Protein AF-A0A7V9H4K3-F1 (afdb_monomer_lite)

Foldseek 3Di:
DPPDPCPPVFDWDWDWDQVCVVDVPDPDDRPDIDTDTHTPVVDDPPDDD

Sequence (49 aa):
AYGLSGQPERVLYKVGFRQGALWPDYEGPAEETLYADVYEHWLEPGGEE

pLDDT: mean 80.27, std 13.0, range [45.94, 93.19]

Secondary structure (DSSP, 8-state):
-------S---EEEEEEEHHHH-TT--S-TT-EEEEEEEGGG-------

Structure (mmCIF, N/CA/C/O backbone):
data_AF-A0A7V9H4K3-F1
#
_entry.id   AF-A0A7V9H4K3-F1
#
loop_
_atom_site.group_PDB
_atom_site.id
_atom_site.type_symbol
_atom_site.label_atom_id
_atom_site.label_alt_id
_atom_site.label_comp_id
_atom_site.label_asym_id
_atom_site.label_entity_id
_atom_site.label_seq_id
_atom_site.pdbx_PDB_ins_code
_atom_site.Cartn_x
_atom_site.Cartn_y
_atom_site.Cartn_z
_atom_site.occupancy
_atom_site.B_iso_or_equiv
_atom_site.auth_seq_id
_atom_site.auth_comp_id
_atom_site.auth_asym_id
_atom_site.auth_atom_id
_atom_site.pdbx_PDB_model_num
ATOM 1 N N . ALA A 1 1 ? 17.052 -8.705 3.038 1.00 45.94 1 ALA A N 1
ATOM 2 C CA . ALA A 1 1 ? 16.825 -8.326 1.631 1.00 45.94 1 ALA A CA 1
ATOM 3 C C . ALA A 1 1 ? 17.830 -9.082 0.774 1.00 45.94 1 ALA A C 1
ATOM 5 O O . ALA A 1 1 ? 19.023 -8.959 1.024 1.00 45.94 1 ALA A O 1
ATOM 6 N N . TYR A 1 2 ? 17.361 -9.939 -0.137 1.00 51.00 2 TYR A N 1
ATOM 7 C CA . TYR A 1 2 ? 18.237 -10.658 -1.065 1.00 51.00 2 TYR A CA 1
ATOM 8 C C . TYR A 1 2 ? 18.908 -9.625 -1.976 1.00 51.00 2 TYR A C 1
ATOM 10 O O . TYR A 1 2 ? 18.202 -8.866 -2.634 1.00 51.00 2 TYR A O 1
ATOM 18 N N . GLY A 1 3 ? 20.244 -9.553 -1.939 1.00 53.94 3 GLY A N 1
ATOM 19 C CA . GLY A 1 3 ? 21.093 -8.580 -2.638 1.00 53.94 3 GLY A CA 1
ATOM 20 C C . GLY A 1 3 ? 21.079 -8.728 -4.159 1.00 53.94 3 GLY A C 1
ATOM 21 O O . GLY A 1 3 ? 22.107 -8.983 -4.776 1.00 53.94 3 GLY A O 1
ATOM 22 N N . LEU A 1 4 ? 19.900 -8.592 -4.753 1.00 59.03 4 LEU A N 1
ATOM 23 C CA . LEU A 1 4 ? 19.699 -8.446 -6.183 1.00 59.03 4 LEU A CA 1
ATOM 24 C C . LEU A 1 4 ? 19.783 -6.957 -6.506 1.00 59.03 4 LEU A C 1
ATOM 26 O O . LEU A 1 4 ? 19.203 -6.129 -5.807 1.00 59.03 4 LEU A O 1
ATOM 30 N N . SER A 1 5 ? 20.525 -6.625 -7.557 1.00 62.19 5 SER A N 1
ATOM 31 C CA . SER A 1 5 ? 21.000 -5.281 -7.909 1.00 62.19 5 SER A CA 1
ATOM 32 C C . SER A 1 5 ? 19.913 -4.275 -8.326 1.00 62.19 5 SER A C 1
ATOM 34 O O . SER A 1 5 ? 20.237 -3.304 -9.003 1.00 62.19 5 SER A O 1
ATOM 36 N N . GLY A 1 6 ? 18.641 -4.512 -7.976 1.00 58.12 6 GLY A N 1
ATOM 37 C CA . GLY A 1 6 ? 17.507 -3.635 -8.290 1.00 58.12 6 GLY A CA 1
ATOM 38 C C . GLY A 1 6 ? 17.246 -3.458 -9.787 1.00 58.12 6 GLY A C 1
ATOM 39 O O . GLY A 1 6 ? 16.579 -2.507 -10.169 1.00 58.12 6 GLY A O 1
ATOM 40 N N . GLN A 1 7 ? 17.806 -4.340 -10.624 1.00 62.03 7 GLN A N 1
ATOM 41 C CA . GLN A 1 7 ? 17.788 -4.230 -12.080 1.00 62.03 7 GLN A CA 1
ATOM 42 C C . GLN A 1 7 ? 16.890 -5.302 -12.713 1.00 62.03 7 GLN A C 1
ATOM 44 O O . GLN A 1 7 ? 16.950 -6.464 -12.296 1.00 62.03 7 GLN A O 1
ATOM 49 N N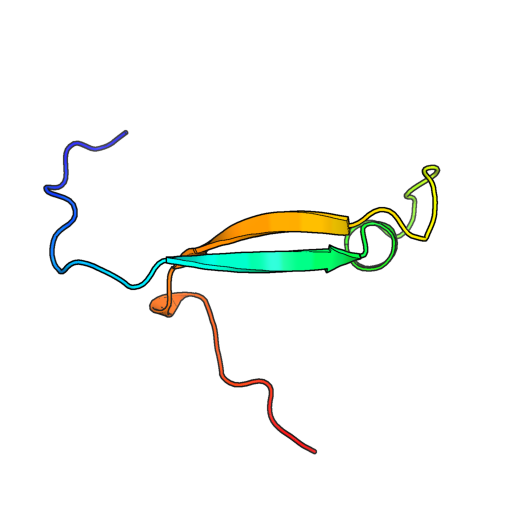 . PRO A 1 8 ? 16.101 -4.951 -13.745 1.00 66.69 8 PRO A N 1
ATOM 50 C CA . PRO A 1 8 ? 15.919 -3.601 -14.300 1.00 66.69 8 PRO A CA 1
ATOM 51 C C . PRO A 1 8 ? 15.237 -2.651 -13.303 1.00 66.69 8 PRO A C 1
ATOM 53 O O . PRO A 1 8 ? 14.507 -3.116 -12.429 1.00 66.69 8 PRO A O 1
ATOM 56 N N . GLU A 1 9 ? 15.498 -1.346 -13.426 1.00 69.75 9 GLU A N 1
ATOM 57 C CA . GLU A 1 9 ? 14.793 -0.314 -12.658 1.00 69.75 9 GLU A CA 1
ATOM 58 C C . GLU A 1 9 ? 13.297 -0.444 -12.962 1.00 69.75 9 GLU A C 1
ATOM 60 O O . GLU A 1 9 ? 12.871 -0.257 -14.099 1.00 69.75 9 GLU A O 1
ATOM 65 N N . ARG A 1 10 ? 12.511 -0.849 -11.964 1.00 76.12 10 ARG A N 1
ATOM 66 C CA . ARG A 1 10 ? 11.058 -0.985 -12.092 1.00 76.12 10 ARG A CA 1
ATOM 67 C C . ARG A 1 10 ? 10.406 0.254 -11.521 1.00 76.12 10 ARG A C 1
ATOM 69 O O . ARG A 1 10 ? 10.777 0.691 -10.428 1.00 76.12 10 ARG A O 1
ATOM 76 N N . VAL A 1 11 ? 9.414 0.782 -12.225 1.00 82.75 11 VAL A N 1
ATOM 77 C CA . VAL A 1 11 ? 8.621 1.904 -11.739 1.00 82.75 11 VAL A CA 1
ATOM 78 C C . VAL A 1 11 ? 7.909 1.464 -10.463 1.00 82.75 11 VAL A C 1
ATOM 80 O O . VAL A 1 11 ? 7.252 0.421 -10.408 1.00 82.75 11 VAL A O 1
ATOM 83 N N . LEU A 1 12 ? 8.101 2.250 -9.410 1.00 88.88 12 LEU A N 1
ATOM 84 C CA . LEU A 1 12 ? 7.481 2.058 -8.110 1.00 88.88 12 LEU A CA 1
ATOM 85 C C . LEU A 1 12 ? 6.395 3.116 -7.952 1.00 88.88 12 LEU A C 1
ATOM 87 O O . LEU A 1 12 ? 6.663 4.316 -8.024 1.00 88.88 12 LEU A O 1
ATOM 91 N N . TYR A 1 13 ? 5.170 2.666 -7.739 1.00 90.19 13 TYR A N 1
ATOM 92 C CA . TYR A 1 13 ? 4.010 3.516 -7.546 1.00 90.19 13 TYR A CA 1
ATOM 93 C C . TYR A 1 13 ? 3.647 3.571 -6.071 1.00 90.19 13 TYR A C 1
ATOM 95 O O . TYR A 1 13 ? 3.692 2.561 -5.372 1.00 90.19 13 TYR A O 1
ATOM 103 N N . LYS A 1 14 ? 3.218 4.743 -5.606 1.00 92.75 14 LYS A N 1
ATOM 104 C CA . LYS A 1 14 ? 2.575 4.876 -4.302 1.00 92.75 14 LYS A CA 1
ATOM 105 C C . LYS A 1 14 ? 1.075 4.670 -4.480 1.00 92.75 14 LYS A C 1
ATOM 107 O O . LYS A 1 14 ? 0.395 5.543 -5.015 1.00 92.75 14 LYS A O 1
ATOM 112 N N . VAL A 1 15 ? 0.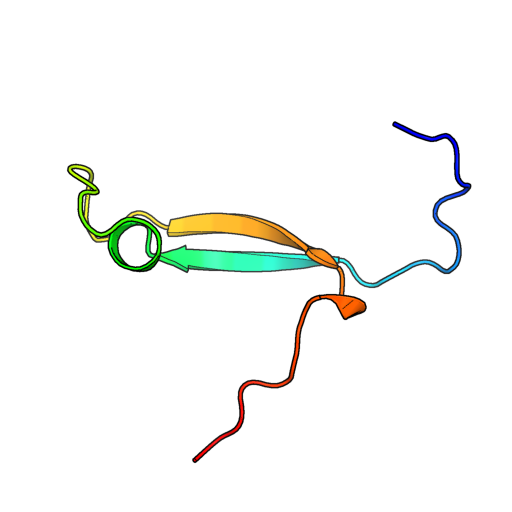572 3.520 -4.049 1.00 91.88 15 VAL A N 1
ATOM 113 C CA . VAL A 1 15 ? -0.842 3.151 -4.175 1.00 91.88 15 VAL A CA 1
ATOM 114 C C . VAL A 1 15 ?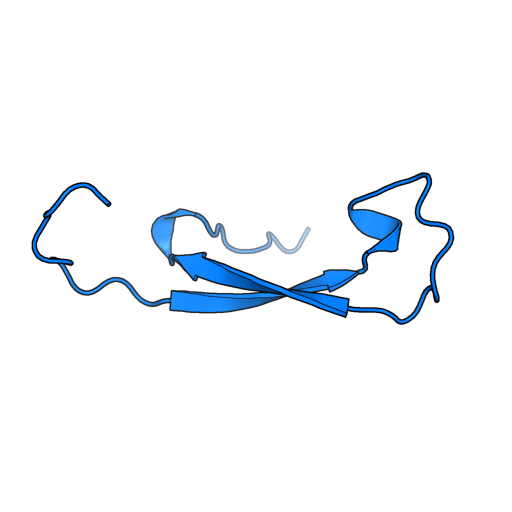 -1.553 3.426 -2.855 1.00 91.88 15 VAL A C 1
ATOM 116 O O . VAL A 1 15 ? -1.081 3.011 -1.797 1.00 91.88 15 VAL A O 1
ATOM 119 N N . GLY A 1 16 ? -2.666 4.159 -2.919 1.00 92.69 16 GLY A N 1
ATOM 120 C CA . GLY A 1 16 ? -3.506 4.478 -1.768 1.00 92.69 16 GLY A CA 1
ATOM 121 C C . GLY A 1 16 ? -4.703 3.538 -1.676 1.00 92.69 16 GLY A C 1
ATOM 122 O O . GLY A 1 16 ? -5.488 3.444 -2.616 1.00 92.69 16 GLY A O 1
ATOM 123 N N . PHE A 1 17 ? -4.867 2.885 -0.531 1.00 89.50 17 PHE A N 1
ATOM 124 C CA . PHE A 1 17 ? -5.980 1.991 -0.238 1.00 89.50 17 PHE A CA 1
ATOM 125 C C . PHE A 1 17 ? -6.807 2.532 0.923 1.00 89.50 17 PHE A C 1
ATOM 127 O O . PHE A 1 17 ? -6.262 2.997 1.925 1.00 89.50 17 PHE A O 1
ATOM 134 N N . ARG A 1 18 ? -8.133 2.432 0.828 1.00 89.50 18 ARG A N 1
ATOM 135 C CA . ARG A 1 18 ? -9.012 2.697 1.974 1.00 89.50 18 ARG A CA 1
ATOM 136 C C . ARG A 1 18 ? -8.883 1.549 2.963 1.00 89.50 18 ARG A C 1
ATOM 138 O O . ARG A 1 18 ? -9.107 0.401 2.585 1.00 89.50 18 ARG A O 1
ATOM 145 N N . GLN A 1 19 ? -8.557 1.842 4.219 1.00 87.94 19 GLN A N 1
ATOM 146 C CA . GLN A 1 19 ? -8.322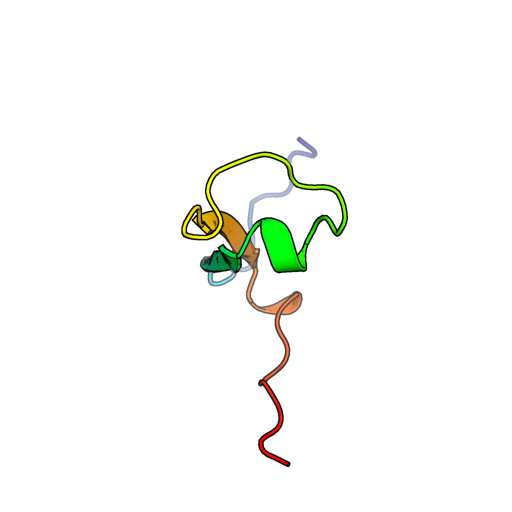 0.775 5.197 1.00 87.94 19 GLN A CA 1
ATOM 147 C C . GLN A 1 19 ? -9.566 -0.082 5.445 1.00 87.94 19 GLN A C 1
ATOM 149 O O . GLN A 1 19 ? -9.449 -1.301 5.479 1.00 87.94 19 GLN A O 1
ATOM 154 N N . GLY A 1 20 ? -10.760 0.518 5.463 1.00 88.25 20 GLY A N 1
ATOM 155 C CA . GLY A 1 20 ? -12.014 -0.241 5.557 1.00 88.25 20 GLY A CA 1
ATOM 156 C C . GLY A 1 20 ? -12.320 -1.135 4.346 1.00 88.25 20 GLY A C 1
ATOM 157 O O . GLY A 1 20 ? -13.105 -2.068 4.462 1.00 88.25 20 GLY A O 1
ATOM 158 N N . ALA A 1 21 ? -11.702 -0.886 3.184 1.00 86.31 21 ALA A N 1
ATOM 159 C CA . ALA A 1 21 ? -11.819 -1.776 2.026 1.00 86.31 21 ALA A CA 1
ATOM 160 C C . ALA A 1 21 ? -10.835 -2.957 2.098 1.00 86.31 21 ALA A C 1
ATOM 162 O O . ALA A 1 21 ? -11.110 -4.017 1.544 1.00 86.31 21 ALA A O 1
ATOM 163 N N . LEU A 1 22 ? -9.692 -2.777 2.769 1.00 87.25 22 LEU A N 1
ATOM 164 C CA . LEU A 1 22 ? -8.693 -3.830 2.969 1.00 87.25 22 LEU A CA 1
ATOM 165 C C . LEU A 1 22 ? -9.052 -4.751 4.137 1.00 87.25 22 LEU A C 1
ATOM 167 O O . LEU A 1 22 ? -8.880 -5.966 4.043 1.00 87.25 22 LEU A O 1
ATOM 171 N N . TRP A 1 23 ? -9.542 -4.171 5.232 1.00 88.81 23 TRP A N 1
ATOM 172 C CA . TRP A 1 23 ? -9.896 -4.885 6.450 1.00 88.81 23 TRP A CA 1
ATOM 173 C C . TRP A 1 23 ? -11.371 -4.638 6.777 1.00 88.81 23 TRP A C 1
ATOM 175 O O . TRP A 1 23 ? -11.728 -3.519 7.145 1.00 88.81 23 TRP A O 1
ATOM 185 N N . PRO A 1 24 ? -12.231 -5.669 6.689 1.00 81.88 24 PRO A N 1
ATOM 186 C CA . PRO A 1 24 ? -13.662 -5.519 6.952 1.00 81.88 24 PRO A CA 1
ATOM 187 C C . PRO A 1 24 ? -13.981 -5.184 8.417 1.00 81.88 24 PRO A C 1
ATOM 189 O O . PRO A 1 24 ? -15.067 -4.693 8.698 1.00 81.88 24 PRO A O 1
ATOM 192 N N . ASP A 1 25 ? -13.039 -5.426 9.331 1.00 86.50 25 ASP A N 1
ATOM 193 C CA . ASP A 1 25 ? -13.157 -5.152 10.770 1.00 86.50 25 ASP A CA 1
ATOM 194 C C . ASP A 1 25 ? -12.280 -3.961 11.203 1.00 86.50 25 ASP A C 1
ATOM 196 O O . ASP A 1 25 ? -11.789 -3.885 12.324 1.00 86.50 25 ASP A O 1
ATOM 200 N N . TYR A 1 26 ? -11.990 -3.036 10.285 1.00 85.75 26 TYR A N 1
ATOM 201 C CA . TYR A 1 26 ? -11.182 -1.865 10.611 1.00 85.75 26 TYR A CA 1
ATOM 202 C C . TYR A 1 26 ? -11.971 -0.879 11.487 1.00 85.75 26 TYR A C 1
ATOM 204 O O . TYR A 1 26 ? -12.842 -0.160 11.001 1.00 85.75 26 TYR A O 1
ATOM 212 N N . GLU A 1 27 ? -11.633 -0.819 12.777 1.00 83.94 27 GLU A N 1
ATOM 213 C CA . GLU A 1 27 ? -12.265 0.068 13.772 1.00 83.94 27 GLU A CA 1
ATOM 214 C C . GLU A 1 27 ? -11.762 1.529 13.730 1.00 83.94 27 GLU A C 1
ATOM 216 O O . GLU A 1 27 ? -12.206 2.373 14.511 1.00 83.94 27 GLU A O 1
ATOM 221 N N . GLY A 1 28 ? -10.812 1.847 12.846 1.00 82.81 28 GLY A N 1
ATOM 222 C CA . GLY A 1 28 ? -10.259 3.193 12.705 1.00 82.81 28 GLY A CA 1
ATOM 223 C C . GLY A 1 28 ? -11.116 4.137 11.846 1.00 82.81 28 GLY A C 1
ATOM 224 O O . GLY A 1 28 ? -12.195 3.778 11.369 1.00 82.81 28 GLY A O 1
ATOM 225 N N . PRO A 1 29 ? -10.650 5.378 11.620 1.00 83.31 29 PRO A N 1
ATOM 226 C CA . PRO A 1 29 ? -11.404 6.355 10.845 1.00 83.31 29 PRO A CA 1
ATOM 227 C C . PRO A 1 29 ? -11.580 5.900 9.389 1.00 83.31 29 PRO A C 1
ATOM 229 O O . PRO A 1 29 ? -10.615 5.589 8.699 1.00 83.31 29 PRO A O 1
ATOM 232 N N . ALA A 1 30 ? -12.819 5.916 8.886 1.00 77.12 30 ALA A N 1
ATOM 233 C CA . ALA A 1 30 ? -13.163 5.430 7.541 1.00 77.12 30 ALA A CA 1
ATOM 234 C C . ALA A 1 30 ? -12.433 6.168 6.398 1.00 77.12 30 ALA A C 1
ATOM 236 O O . ALA A 1 30 ? -12.290 5.648 5.290 1.00 77.12 30 ALA A O 1
ATOM 237 N N . GLU A 1 31 ? -11.959 7.385 6.663 1.00 79.38 31 GLU A N 1
ATOM 238 C CA . GLU A 1 31 ? -11.205 8.200 5.711 1.00 79.38 31 GLU A CA 1
ATOM 239 C C . GLU A 1 31 ? -9.710 7.847 5.676 1.00 79.38 31 GLU A C 1
ATOM 241 O O . GLU A 1 31 ? -8.992 8.299 4.776 1.00 79.38 31 GLU A O 1
ATOM 246 N N . GLU A 1 32 ? -9.236 7.013 6.605 1.00 86.69 32 GLU A N 1
ATOM 247 C CA . GLU A 1 32 ? -7.829 6.662 6.707 1.00 86.69 32 GLU A CA 1
ATOM 248 C C . GLU A 1 32 ? -7.377 5.867 5.479 1.00 86.69 32 GLU A C 1
ATOM 250 O O . GLU A 1 32 ? -7.977 4.869 5.060 1.00 86.69 32 GLU A O 1
ATOM 255 N N . THR A 1 33 ? -6.308 6.368 4.867 1.00 90.75 33 THR A N 1
ATOM 256 C CA . THR A 1 33 ? -5.757 5.834 3.626 1.00 90.75 33 THR A CA 1
ATOM 257 C C . THR A 1 33 ? -4.384 5.261 3.913 1.00 90.75 33 THR A C 1
ATOM 259 O O . THR A 1 33 ? -3.498 5.967 4.395 1.00 90.75 33 THR A O 1
ATOM 262 N N . LEU A 1 34 ? -4.211 3.982 3.601 1.00 90.44 34 LEU A N 1
ATOM 263 C CA . LEU A 1 34 ? -2.930 3.307 3.678 1.00 90.44 34 LEU A CA 1
ATOM 264 C C . LEU A 1 34 ? -2.200 3.463 2.351 1.00 90.44 34 LEU A C 1
ATOM 266 O O . LEU A 1 34 ? -2.744 3.155 1.293 1.00 90.44 34 LEU A O 1
ATOM 270 N N . TYR A 1 35 ? -0.956 3.918 2.423 1.00 93.19 35 TYR A N 1
ATOM 271 C CA . TYR A 1 35 ? -0.088 4.030 1.264 1.00 93.19 35 TYR A CA 1
ATOM 272 C C . TYR A 1 35 ? 0.920 2.891 1.267 1.00 93.19 35 TYR A C 1
ATOM 274 O O . TYR A 1 35 ? 1.657 2.718 2.238 1.00 93.19 35 TYR A O 1
ATOM 282 N N . ALA A 1 36 ? 0.973 2.149 0.167 1.00 91.44 36 ALA A N 1
ATOM 283 C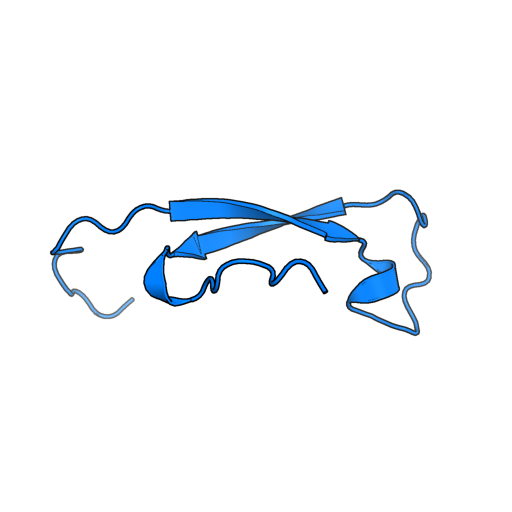 CA . ALA A 1 36 ? 1.980 1.126 -0.065 1.00 91.44 36 ALA A CA 1
ATOM 284 C C . ALA A 1 36 ? 2.773 1.456 -1.329 1.00 91.44 36 ALA A C 1
ATOM 286 O O . ALA A 1 36 ? 2.222 1.959 -2.309 1.00 91.44 36 ALA A O 1
ATOM 287 N N . ASP A 1 37 ? 4.066 1.161 -1.299 1.00 92.25 37 ASP A N 1
ATOM 288 C CA . ASP A 1 37 ? 4.916 1.278 -2.474 1.00 92.25 37 ASP A CA 1
ATOM 289 C C . ASP A 1 37 ? 4.875 -0.055 -3.237 1.00 92.25 37 ASP A C 1
ATOM 291 O O . ASP A 1 37 ? 5.292 -1.095 -2.723 1.00 92.25 37 ASP A O 1
ATOM 295 N N . VAL A 1 38 ? 4.318 -0.029 -4.447 1.00 89.50 38 VAL A N 1
ATOM 296 C CA . VAL A 1 38 ? 4.016 -1.211 -5.265 1.00 89.50 38 VAL A CA 1
ATOM 297 C C . VAL A 1 38 ? 4.723 -1.090 -6.608 1.00 89.50 38 VAL A C 1
ATOM 299 O O . VAL A 1 38 ? 4.667 -0.054 -7.267 1.00 89.50 38 VAL A O 1
ATOM 302 N N . TYR A 1 39 ? 5.412 -2.147 -7.026 1.00 88.94 39 TYR A N 1
ATOM 303 C CA . TYR A 1 39 ? 6.088 -2.163 -8.322 1.00 88.94 39 TYR A CA 1
ATOM 304 C C . TYR A 1 39 ? 5.097 -2.324 -9.477 1.00 88.94 39 TYR A C 1
ATOM 306 O O . TYR A 1 39 ? 4.122 -3.058 -9.350 1.00 88.94 39 TYR A O 1
ATOM 314 N N . GLU A 1 40 ? 5.422 -1.749 -10.637 1.00 85.56 40 GLU A N 1
ATOM 315 C CA . GLU A 1 40 ? 4.598 -1.790 -11.856 1.00 85.56 40 GLU A CA 1
ATOM 316 C C . GLU A 1 40 ? 4.074 -3.188 -12.211 1.00 85.56 40 GLU A C 1
ATOM 318 O O . GLU A 1 40 ? 2.902 -3.352 -12.507 1.00 85.56 40 GLU A O 1
ATOM 323 N N . HIS A 1 41 ? 4.917 -4.216 -12.100 1.00 86.31 41 HIS A N 1
ATOM 324 C CA . HIS A 1 41 ? 4.574 -5.589 -12.476 1.00 86.31 41 HIS A CA 1
ATOM 325 C C . HIS A 1 41 ? 3.571 -6.277 -11.537 1.00 86.31 41 HIS A C 1
ATOM 327 O O . HIS A 1 41 ? 3.178 -7.408 -11.806 1.00 86.31 41 HIS A O 1
ATOM 333 N N . TRP A 1 42 ? 3.226 -5.654 -10.406 1.00 88.62 42 TRP A N 1
ATOM 334 C CA . TRP A 1 42 ? 2.170 -6.122 -9.497 1.00 88.62 42 TRP A CA 1
ATOM 335 C C . TRP A 1 42 ? 0.841 -5.414 -9.756 1.00 88.62 42 TRP A C 1
ATOM 337 O O . TRP A 1 42 ? -0.160 -5.760 -9.136 1.00 88.62 42 TRP A O 1
ATOM 347 N N . LEU A 1 43 ? 0.839 -4.401 -10.623 1.00 87.69 43 LEU A N 1
ATOM 348 C CA . LEU A 1 43 ? -0.344 -3.643 -10.980 1.00 87.69 43 LEU A CA 1
ATOM 349 C C . LEU A 1 43 ? -0.847 -4.112 -12.338 1.00 87.69 43 LEU A C 1
ATOM 351 O O . LEU A 1 43 ? -0.082 -4.289 -13.283 1.00 87.69 43 LEU A O 1
ATOM 355 N N . GLU A 1 44 ? -2.159 -4.259 -12.430 1.00 88.81 44 GLU A N 1
ATOM 356 C CA . GLU A 1 44 ? -2.866 -4.466 -13.684 1.00 88.81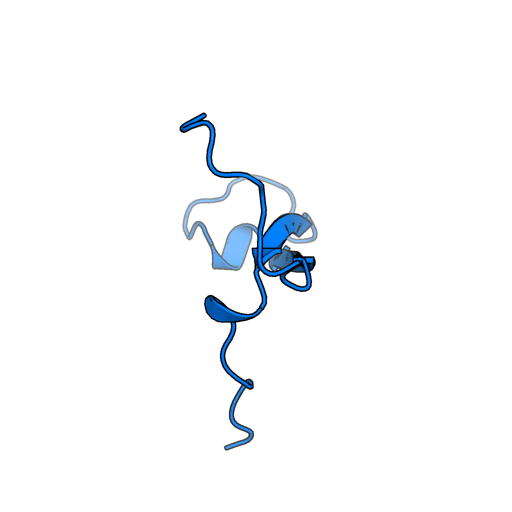 44 GLU A CA 1
ATOM 357 C C . GLU A 1 44 ? -3.714 -3.217 -13.962 1.00 88.81 44 GLU A C 1
ATOM 359 O O . GLU A 1 44 ? -4.149 -2.549 -13.014 1.00 88.81 44 GLU A O 1
ATOM 364 N N . PRO A 1 45 ? -3.928 -2.841 -15.236 1.00 86.38 45 PRO A N 1
ATOM 365 C CA . PRO A 1 45 ? -4.828 -1.745 -15.561 1.00 86.38 45 PRO A CA 1
ATOM 366 C C . PRO A 1 45 ? -6.217 -2.064 -15.003 1.00 86.38 45 PRO A C 1
ATOM 368 O O . PRO A 1 45 ? -6.749 -3.149 -15.233 1.00 86.38 45 PRO A O 1
ATOM 371 N N . GLY A 1 46 ? -6.792 -1.125 -14.248 1.00 80.44 46 GLY A N 1
ATOM 372 C CA . GLY A 1 46 ? -8.148 -1.259 -13.729 1.00 80.44 46 GLY A CA 1
ATOM 373 C C . GLY A 1 46 ? -9.114 -1.236 -14.901 1.00 80.44 46 GLY A C 1
ATOM 374 O O . GLY A 1 46 ? -9.404 -0.159 -15.412 1.00 80.44 46 GLY A O 1
ATOM 375 N N . GLY A 1 47 ? -9.524 -2.417 -15.364 1.00 72.62 47 GLY A N 1
ATOM 376 C CA . GLY A 1 47 ? -10.476 -2.563 -16.456 1.00 72.62 47 GLY A CA 1
ATOM 377 C C . GLY A 1 47 ? -11.706 -1.701 -16.197 1.00 72.62 47 GLY A C 1
ATOM 378 O O . GLY A 1 47 ? -12.349 -1.813 -15.157 1.00 72.62 47 GLY A O 1
ATOM 379 N N . GLU A 1 48 ? -11.979 -0.799 -17.130 1.00 59.31 48 GLU A N 1
ATOM 380 C CA . GLU A 1 48 ? -13.235 -0.073 -17.231 1.00 59.31 48 GLU A CA 1
ATOM 381 C C . GLU A 1 48 ? -14.282 -1.028 -17.825 1.00 59.31 48 GLU A C 1
ATOM 383 O O . GLU A 1 48 ? -14.274 -1.292 -19.026 1.00 59.31 48 GLU A O 1
ATOM 388 N N . GLU A 1 49 ? -15.136 -1.601 -16.973 1.00 51.88 49 GLU A N 1
ATOM 389 C CA . GLU A 1 49 ? -16.372 -2.293 -17.379 1.00 51.88 49 GLU A CA 1
ATOM 390 C C . GLU A 1 49 ? -17.603 -1.478 -16.967 1.00 51.88 49 GLU A C 1
ATOM 392 O O . GLU A 1 49 ? -17.657 -1.030 -15.795 1.00 51.88 49 GLU A O 1
#

Radius of gyration: 14.78 Å; chains: 1; bounding box: 38×19×31 Å